Protein AF-A0A1F4QNT4-F1 (afdb_monomer)

pLDDT: mean 70.46, std 11.94, range [46.69, 88.0]

Secondary structure (DSSP, 8-state):
--HHHHHHHHHHHHHHHHHHHHHHTT-HHHHTT----HHHHHHHHHHHHHHHHHHHHHHHHHHHHHHHHHHHHHHHHHHHHTTSS---HHHHHHHHT--TT--HHHHHHHHHHHHHHTHHHHHHHHHHHHHHHHH-

Sequence (136 aa):
MDKSTAAATATEKVTTWVDKFKSYTNLDGFSERFNISSQQFIEVIAYLGVAFFVGFIFKKYSRSIIIGLIAIVVALVFLEAFEIVTIDWVQLRQMTGVHPQDTISGLISMWVELARTHIMLVISMILGFFIGYKVG

Radius of gyration: 21.01 Å; Cα contacts (8 Å, |Δi|>4): 78; chains: 1; bounding box: 41×32×57 Å

Structure (mmCIF, N/CA/C/O backbone):
data_AF-A0A1F4QNT4-F1
#
_entry.id   AF-A0A1F4QNT4-F1
#
loop_
_atom_site.group_PDB
_atom_site.id
_atom_site.type_symbol
_atom_site.label_atom_id
_atom_site.label_alt_id
_atom_site.label_comp_id
_atom_site.label_asym_id
_atom_site.label_entity_id
_atom_site.label_seq_id
_atom_site.pdbx_PDB_ins_code
_atom_site.Cartn_x
_atom_site.Cartn_y
_atom_site.Cartn_z
_atom_site.occupancy
_atom_site.B_iso_or_equiv
_atom_site.auth_seq_id
_atom_site.auth_comp_id
_atom_site.auth_asym_id
_atom_site.auth_atom_id
_atom_site.pdbx_PDB_model_num
ATOM 1 N N . MET A 1 1 ? -22.067 15.999 -31.752 1.00 47.25 1 MET A N 1
ATOM 2 C CA . MET A 1 1 ? -20.744 16.325 -31.178 1.00 47.25 1 MET A CA 1
ATOM 3 C C . MET A 1 1 ? -20.076 15.014 -30.830 1.00 47.25 1 MET A C 1
ATOM 5 O O . MET A 1 1 ? -20.662 14.200 -30.129 1.00 47.25 1 MET A O 1
ATOM 9 N N . ASP A 1 2 ? -18.969 14.762 -31.508 1.00 46.69 2 ASP A N 1
ATOM 10 C CA . ASP A 1 2 ? -18.545 13.451 -31.984 1.00 46.69 2 ASP A CA 1
ATOM 11 C C . ASP A 1 2 ? -17.692 12.707 -30.941 1.00 46.69 2 ASP A C 1
ATOM 13 O O . ASP A 1 2 ? -16.734 13.260 -30.398 1.00 46.69 2 ASP A O 1
ATOM 17 N N . LYS A 1 3 ? -18.030 11.443 -30.651 1.00 49.84 3 LYS A N 1
ATOM 18 C CA . LYS A 1 3 ? -17.268 10.574 -29.729 1.00 49.84 3 LYS A CA 1
ATOM 19 C C . LYS A 1 3 ? -15.820 10.362 -30.203 1.00 49.84 3 LYS A C 1
ATOM 21 O O . LYS A 1 3 ? -14.961 10.033 -29.387 1.00 49.84 3 LYS A O 1
ATOM 26 N N . SER A 1 4 ? -15.551 10.602 -31.489 1.00 48.34 4 SER A N 1
ATOM 27 C CA . SER A 1 4 ? -14.226 10.533 -32.110 1.00 48.34 4 SER A CA 1
ATOM 28 C C . SER A 1 4 ? -13.239 11.569 -31.545 1.00 48.34 4 SER A C 1
ATOM 30 O O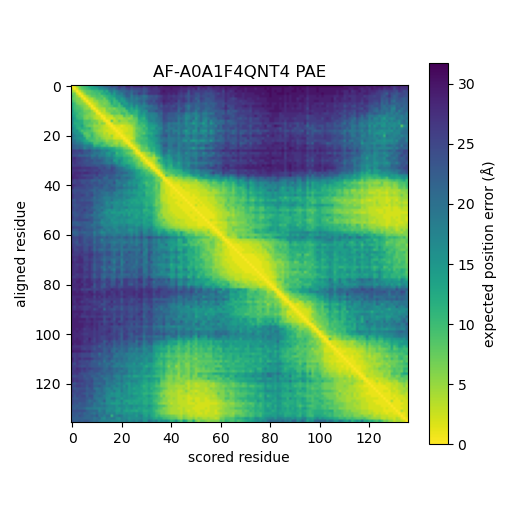 . SER A 1 4 ? -12.081 11.252 -31.271 1.00 48.34 4 SER A O 1
ATOM 32 N N . THR A 1 5 ? -13.699 12.792 -31.255 1.00 52.06 5 THR A N 1
ATOM 33 C CA . THR A 1 5 ? -12.819 13.873 -30.780 1.00 52.06 5 THR A CA 1
ATOM 34 C C . THR A 1 5 ? -12.386 13.661 -29.326 1.00 52.06 5 THR A C 1
ATOM 36 O O . THR A 1 5 ? -11.240 13.931 -28.983 1.00 52.06 5 THR A O 1
ATOM 39 N N . ALA A 1 6 ? -13.258 13.101 -28.478 1.00 51.38 6 ALA A N 1
ATOM 40 C CA . ALA A 1 6 ? -12.948 12.820 -27.072 1.00 51.38 6 ALA A CA 1
ATOM 41 C C . ALA A 1 6 ? -11.930 11.677 -26.897 1.00 51.38 6 ALA A C 1
ATOM 43 O O . ALA A 1 6 ? -11.076 11.744 -26.011 1.00 51.38 6 ALA A O 1
ATOM 44 N N . ALA A 1 7 ? -11.991 10.652 -27.756 1.00 49.50 7 ALA A N 1
ATOM 45 C CA . ALA A 1 7 ? -11.028 9.553 -27.754 1.00 49.50 7 ALA A CA 1
ATOM 46 C C . ALA A 1 7 ? -9.630 10.029 -28.181 1.00 49.50 7 ALA A C 1
ATOM 48 O O . ALA A 1 7 ? -8.643 9.666 -27.547 1.00 49.50 7 ALA A O 1
ATOM 49 N N . ALA A 1 8 ? -9.540 10.908 -29.184 1.00 51.03 8 ALA A N 1
ATOM 50 C CA . ALA A 1 8 ? -8.269 11.483 -29.624 1.00 51.03 8 ALA A CA 1
ATOM 51 C C . ALA A 1 8 ? -7.597 12.327 -28.523 1.00 51.03 8 ALA A C 1
ATOM 53 O O . ALA A 1 8 ? -6.411 12.152 -28.251 1.00 51.03 8 ALA A O 1
ATOM 54 N N . THR A 1 9 ? -8.361 13.164 -27.808 1.00 53.00 9 THR A N 1
ATOM 55 C CA . THR A 1 9 ? -7.823 13.994 -26.713 1.00 53.00 9 THR A CA 1
ATOM 56 C C . THR A 1 9 ? -7.426 13.171 -25.484 1.00 53.00 9 THR A C 1
ATOM 58 O O . THR A 1 9 ? -6.488 13.528 -24.768 1.00 53.00 9 THR A O 1
ATOM 61 N N . ALA A 1 10 ? -8.136 12.072 -25.205 1.00 52.16 10 ALA A N 1
ATOM 62 C CA . ALA A 1 10 ? -7.786 11.158 -24.122 1.00 52.16 10 ALA A CA 1
ATOM 63 C C . ALA A 1 10 ? -6.479 10.414 -24.428 1.00 52.16 10 ALA A C 1
ATOM 65 O O . ALA A 1 10 ? -5.608 10.355 -23.562 1.00 52.16 10 ALA A O 1
ATOM 66 N N . THR A 1 11 ? -6.313 9.929 -25.661 1.00 53.44 11 THR A N 1
ATOM 67 C CA . THR A 1 11 ? -5.086 9.262 -26.111 1.00 53.44 11 THR A CA 1
ATOM 68 C C . THR A 1 11 ? -3.899 10.220 -26.085 1.00 53.44 11 THR A C 1
ATOM 70 O O . THR A 1 11 ? -2.893 9.901 -25.469 1.00 53.44 11 THR A O 1
ATOM 73 N N . GLU A 1 12 ? -4.035 11.441 -26.609 1.00 55.41 12 GLU A N 1
ATOM 74 C CA . GLU A 1 12 ? -2.976 12.464 -26.602 1.00 55.41 12 GLU A CA 1
ATOM 75 C C . GLU A 1 12 ? -2.526 12.839 -25.175 1.00 55.41 12 GLU A C 1
ATOM 77 O O . GLU A 1 12 ? -1.335 12.893 -24.869 1.00 55.41 12 GLU A O 1
ATOM 82 N N . LYS A 1 13 ? -3.475 13.003 -24.242 1.00 55.47 13 LYS A N 1
ATOM 83 C CA . LYS A 1 13 ? -3.179 13.247 -22.818 1.00 55.47 13 LYS A CA 1
ATOM 84 C C . LYS A 1 13 ? -2.661 12.017 -22.076 1.00 55.47 13 LYS A C 1
ATOM 86 O O . LYS A 1 13 ? -2.200 12.152 -20.944 1.00 55.47 13 LYS A O 1
ATOM 91 N N . VAL A 1 14 ? -2.792 10.816 -22.617 1.00 58.56 14 VAL A N 1
ATOM 92 C CA . VAL A 1 14 ? -2.156 9.623 -22.051 1.00 58.56 14 VAL A CA 1
ATOM 93 C C . VAL A 1 14 ? -0.729 9.531 -22.580 1.00 58.56 14 VAL A C 1
ATOM 95 O O . VAL A 1 14 ? 0.182 9.412 -21.767 1.00 58.56 14 VAL A O 1
ATOM 98 N N . THR A 1 15 ? -0.515 9.735 -23.881 1.00 64.12 15 THR A N 1
ATOM 99 C CA . THR A 1 15 ? 0.807 9.717 -24.522 1.00 64.12 15 THR A CA 1
ATOM 100 C C . THR A 1 15 ? 1.749 10.762 -23.921 1.00 64.12 15 THR A C 1
ATOM 102 O O . THR A 1 15 ? 2.808 10.399 -23.424 1.00 64.12 15 THR A O 1
ATOM 105 N N . THR A 1 16 ? 1.321 12.023 -23.775 1.00 67.50 16 THR A N 1
ATOM 106 C CA . THR A 1 16 ? 2.151 13.096 -23.182 1.00 67.50 16 THR A CA 1
ATOM 107 C C . THR A 1 16 ? 2.557 12.821 -21.729 1.00 67.50 16 THR A C 1
ATOM 109 O O . THR A 1 16 ? 3.599 13.277 -21.260 1.00 67.50 16 THR A O 1
ATOM 112 N N . TRP A 1 17 ? 1.740 12.076 -20.981 1.00 60.41 17 TRP A N 1
ATOM 113 C CA . TRP A 1 17 ? 2.053 11.701 -19.599 1.00 60.41 17 TRP A CA 1
ATOM 114 C C . TRP A 1 17 ? 2.937 10.461 -19.520 1.00 60.41 17 TRP A C 1
ATOM 116 O O . TRP A 1 17 ? 3.811 10.407 -18.660 1.00 60.41 17 TRP A O 1
ATOM 126 N N . VAL A 1 18 ? 2.743 9.504 -20.427 1.00 63.56 18 VAL A N 1
ATOM 127 C CA . VAL A 1 18 ? 3.634 8.353 -20.603 1.00 63.56 18 VAL A CA 1
ATOM 128 C C . VAL A 1 18 ? 5.025 8.829 -21.011 1.00 63.56 18 VAL A C 1
ATOM 130 O O . VAL A 1 18 ? 6.006 8.342 -20.465 1.00 63.56 18 VAL A O 1
ATOM 133 N N . ASP A 1 19 ? 5.124 9.830 -21.880 1.00 65.62 19 ASP A N 1
ATOM 134 C CA . ASP A 1 19 ? 6.407 10.380 -22.316 1.00 65.62 19 ASP A CA 1
ATOM 135 C C . ASP A 1 19 ? 7.084 11.211 -21.218 1.00 65.62 19 ASP A C 1
ATOM 137 O O . ASP A 1 19 ? 8.291 11.095 -21.011 1.00 65.62 19 ASP A O 1
ATOM 141 N N . LYS A 1 20 ? 6.315 11.954 -20.406 1.00 64.38 20 LYS A N 1
ATOM 142 C CA . LYS A 1 20 ? 6.852 12.568 -19.179 1.00 64.38 20 LYS A CA 1
ATOM 143 C C . LYS A 1 20 ? 7.318 11.517 -18.177 1.00 64.38 20 LYS A C 1
ATOM 145 O O . LYS A 1 20 ? 8.390 11.671 -17.604 1.00 64.38 20 LYS A O 1
ATOM 150 N N . PHE A 1 21 ? 6.571 10.435 -17.986 1.00 59.91 21 PHE A N 1
ATOM 151 C CA . PHE A 1 21 ? 6.990 9.344 -17.110 1.00 59.91 21 PHE A CA 1
ATOM 152 C C . PHE A 1 21 ? 8.279 8.686 -17.618 1.00 59.91 21 PHE A C 1
ATOM 154 O O . PHE A 1 21 ? 9.224 8.574 -16.848 1.00 59.91 21 PHE A O 1
ATOM 161 N N . LYS A 1 22 ? 8.372 8.387 -18.921 1.00 58.03 22 LYS A N 1
ATOM 162 C CA . LYS A 1 22 ? 9.599 7.906 -19.577 1.00 58.03 22 LYS A CA 1
ATOM 163 C C . LYS A 1 22 ? 10.786 8.857 -19.415 1.00 58.03 22 LYS A C 1
ATOM 165 O O . LYS A 1 22 ? 11.916 8.401 -19.393 1.00 58.03 22 LYS A O 1
ATOM 170 N N . SER A 1 23 ? 10.551 10.162 -19.283 1.00 62.41 23 SER A N 1
ATOM 171 C CA . SER A 1 23 ? 11.629 11.119 -19.002 1.00 62.41 23 SER A CA 1
ATOM 172 C C . SER A 1 23 ? 12.097 11.100 -17.538 1.00 62.41 23 SER A C 1
ATOM 174 O O . SER A 1 23 ? 13.271 11.339 -17.269 1.00 62.41 23 SER A O 1
ATOM 176 N N . TYR A 1 24 ? 11.209 10.779 -16.587 1.00 56.47 24 TYR A N 1
ATOM 177 C CA . TYR A 1 24 ? 11.556 10.646 -15.163 1.00 56.47 24 TYR A CA 1
ATOM 178 C C . TYR A 1 24 ? 12.172 9.284 -14.836 1.00 56.47 24 TYR A C 1
ATOM 180 O O . TYR A 1 24 ? 13.072 9.183 -14.004 1.00 56.47 24 TYR A O 1
ATOM 188 N N . THR A 1 25 ? 11.705 8.233 -15.501 1.00 54.03 25 THR A N 1
ATO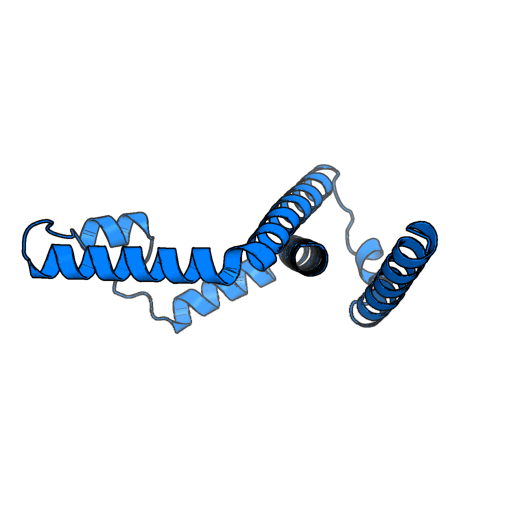M 189 C CA . THR A 1 25 ? 12.292 6.901 -15.456 1.00 54.03 25 THR A CA 1
ATOM 190 C C . THR A 1 25 ? 13.159 6.745 -16.694 1.00 54.03 25 THR A C 1
ATOM 192 O O . THR A 1 25 ? 12.618 6.377 -17.726 1.00 54.03 25 THR A O 1
ATOM 195 N N . ASN A 1 26 ? 14.463 7.029 -16.634 1.00 51.88 26 ASN A N 1
ATOM 196 C CA . ASN A 1 26 ? 15.410 6.693 -17.712 1.00 51.88 26 ASN A CA 1
ATOM 197 C C . ASN A 1 26 ? 15.296 5.190 -18.070 1.00 51.88 26 ASN A C 1
ATOM 199 O O . ASN A 1 26 ? 16.001 4.349 -17.515 1.00 51.88 26 ASN A O 1
ATOM 203 N N . LEU A 1 27 ? 14.354 4.849 -18.952 1.00 51.50 27 LEU A N 1
ATOM 204 C CA . LEU A 1 27 ? 13.972 3.488 -19.340 1.00 51.50 27 LEU A CA 1
ATOM 205 C C . LEU A 1 27 ? 14.929 2.923 -20.393 1.00 51.50 27 LEU A C 1
ATOM 207 O O . LEU A 1 27 ? 15.003 1.707 -20.562 1.00 51.50 27 LEU A O 1
ATOM 211 N N . ASP A 1 28 ? 15.718 3.784 -21.034 1.00 48.12 28 ASP A N 1
ATOM 212 C CA . ASP A 1 28 ? 16.747 3.370 -21.986 1.00 48.12 28 ASP A CA 1
ATOM 213 C C . ASP A 1 28 ? 17.828 2.522 -21.286 1.00 48.12 28 ASP A C 1
ATOM 215 O O . ASP A 1 28 ? 18.239 1.493 -21.810 1.00 48.12 28 ASP A O 1
ATOM 219 N N . GLY A 1 29 ? 18.153 2.822 -20.019 1.00 46.75 29 GLY A N 1
ATOM 220 C CA . GLY A 1 29 ? 19.022 1.984 -19.176 1.00 46.75 29 GLY A CA 1
ATOM 221 C C . GLY A 1 29 ? 18.325 0.800 -18.483 1.00 46.75 29 GLY A C 1
ATOM 222 O O . GLY A 1 29 ? 18.978 0.040 -17.767 1.00 46.75 29 GLY A O 1
ATOM 223 N N . PHE A 1 30 ? 17.007 0.647 -18.649 1.00 48.97 30 PHE A N 1
ATOM 224 C CA . PHE A 1 30 ? 16.195 -0.404 -18.020 1.00 48.97 30 PHE A CA 1
ATOM 225 C C . PHE A 1 30 ? 16.072 -1.642 -18.915 1.00 48.97 30 PHE A C 1
ATOM 227 O O . PHE A 1 30 ? 16.077 -2.761 -18.416 1.00 48.97 30 PHE A O 1
ATOM 234 N N . SER A 1 31 ? 16.039 -1.463 -20.238 1.00 47.78 31 SER A N 1
ATOM 235 C CA . SER A 1 31 ? 16.094 -2.586 -21.188 1.00 47.78 31 SER A CA 1
ATOM 236 C C . SER A 1 31 ? 17.498 -3.197 -21.296 1.00 47.78 31 SER A C 1
ATOM 238 O O . SER A 1 31 ? 17.639 -4.408 -21.424 1.00 47.78 31 SER A O 1
ATOM 240 N N . GLU A 1 32 ? 18.540 -2.374 -21.156 1.00 49.88 32 GLU A N 1
ATOM 241 C CA . GLU A 1 32 ? 19.937 -2.792 -21.326 1.00 49.88 32 GLU A CA 1
ATOM 242 C C . GLU A 1 32 ? 20.503 -3.523 -20.092 1.00 49.88 32 GLU A C 1
ATOM 244 O O . GLU A 1 32 ? 21.443 -4.307 -20.198 1.00 49.88 32 GLU A O 1
ATOM 249 N N . ARG A 1 33 ? 19.905 -3.314 -18.907 1.00 47.41 33 ARG A N 1
ATOM 250 C CA . ARG A 1 33 ? 20.313 -3.965 -17.643 1.00 47.41 33 ARG A CA 1
ATOM 251 C C . ARG A 1 33 ? 19.539 -5.230 -17.301 1.00 47.41 33 ARG A C 1
ATOM 253 O O . ARG A 1 33 ? 19.954 -5.963 -16.406 1.00 47.41 33 ARG A O 1
ATOM 260 N N . PHE A 1 34 ? 18.433 -5.492 -17.986 1.00 52.53 34 PHE A N 1
ATOM 261 C CA . PHE A 1 34 ? 17.595 -6.640 -17.695 1.00 52.53 34 PHE A CA 1
ATOM 262 C C . PHE A 1 34 ? 17.626 -7.617 -18.869 1.00 52.53 34 PHE A C 1
ATOM 264 O O . PHE A 1 34 ? 16.894 -7.498 -19.847 1.00 52.53 34 PHE A O 1
ATOM 271 N N . ASN A 1 35 ? 18.469 -8.639 -18.728 1.00 48.16 35 ASN A N 1
ATOM 272 C CA . ASN A 1 35 ? 18.378 -9.892 -19.472 1.00 48.16 35 ASN A CA 1
ATOM 273 C C . ASN A 1 35 ? 17.098 -10.634 -19.018 1.00 48.16 35 ASN A C 1
ATOM 275 O O . ASN A 1 35 ? 17.165 -11.609 -18.274 1.00 48.16 35 ASN A O 1
ATOM 279 N N . ILE A 1 36 ? 15.920 -10.086 -19.345 1.00 55.97 36 ILE A N 1
ATOM 280 C CA . ILE A 1 36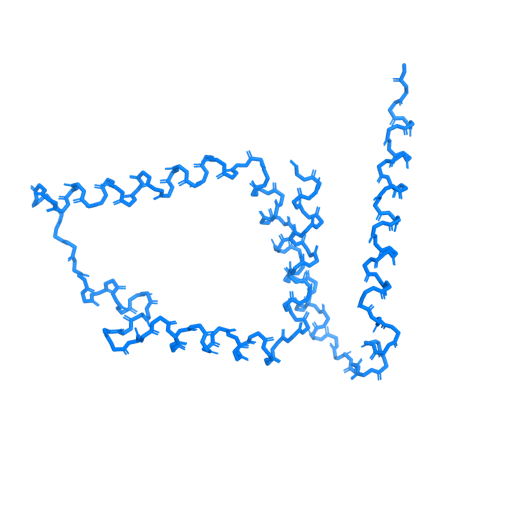 ? 14.626 -10.569 -18.845 1.00 55.97 36 ILE A CA 1
ATOM 281 C C . ILE A 1 36 ? 14.385 -11.974 -19.399 1.00 55.97 36 ILE A C 1
ATOM 283 O O . ILE A 1 36 ? 14.084 -12.150 -20.579 1.00 55.97 36 ILE A O 1
ATOM 287 N N . SER A 1 37 ? 14.479 -12.978 -18.528 1.00 61.56 37 SER A N 1
ATOM 288 C CA . SER A 1 37 ? 13.959 -14.317 -18.804 1.00 61.56 37 SER A CA 1
ATOM 289 C C . SER A 1 37 ? 12.448 -14.230 -19.042 1.00 61.56 37 SER A C 1
ATOM 291 O O . SER A 1 37 ? 11.747 -13.507 -18.330 1.00 61.56 37 SER A O 1
ATOM 293 N N . SER A 1 38 ? 11.913 -14.983 -20.008 1.00 60.62 38 SER A N 1
ATOM 294 C CA . SER A 1 38 ? 10.483 -14.962 -20.362 1.00 60.62 38 SER A CA 1
ATOM 295 C C . SER A 1 38 ? 9.544 -15.179 -19.164 1.00 60.62 38 SER A C 1
ATOM 297 O O . SER A 1 38 ? 8.421 -14.682 -19.176 1.00 60.62 38 SER A O 1
ATOM 299 N N . GLN A 1 39 ? 10.007 -15.857 -18.106 1.00 67.06 39 GLN A N 1
ATOM 300 C CA . GLN A 1 39 ? 9.262 -16.020 -16.852 1.00 67.06 39 GLN A CA 1
ATOM 301 C C . GLN A 1 39 ? 9.059 -14.701 -16.090 1.00 67.06 39 GLN A C 1
ATOM 303 O O . GLN A 1 39 ? 7.942 -14.411 -15.670 1.00 67.06 39 GLN A O 1
ATOM 308 N N . GLN A 1 40 ? 10.093 -13.864 -15.970 1.00 65.56 40 GLN A N 1
ATOM 309 C CA . GLN A 1 40 ? 9.999 -12.578 -15.265 1.00 65.56 40 GLN A CA 1
ATOM 310 C C . GLN A 1 40 ? 9.100 -11.587 -16.012 1.00 65.56 40 GLN A C 1
ATOM 312 O O . GLN A 1 40 ? 8.412 -10.778 -15.397 1.00 65.56 40 GLN A O 1
ATOM 317 N N . PHE A 1 41 ? 9.057 -11.670 -17.344 1.00 71.31 41 PHE A N 1
ATOM 318 C CA . PHE A 1 41 ? 8.173 -10.838 -18.159 1.00 71.31 41 PHE A CA 1
ATOM 319 C C . PHE A 1 41 ? 6.687 -11.144 -17.918 1.00 71.31 41 PHE A C 1
ATOM 321 O O . PHE A 1 41 ? 5.873 -10.229 -17.787 1.00 71.31 41 PHE A O 1
ATOM 328 N N . ILE A 1 42 ? 6.337 -12.430 -17.823 1.00 77.62 42 ILE A N 1
ATOM 329 C CA . ILE A 1 42 ? 4.968 -12.880 -17.534 1.00 77.62 42 ILE A CA 1
ATOM 330 C C . ILE A 1 42 ? 4.532 -12.416 -16.147 1.00 77.62 42 ILE A C 1
ATOM 332 O O . ILE A 1 42 ? 3.419 -11.917 -15.986 1.00 77.62 42 ILE A O 1
ATOM 336 N N . GLU A 1 43 ? 5.421 -12.530 -15.165 1.00 77.50 43 GLU A N 1
ATOM 337 C CA . GLU A 1 43 ? 5.164 -12.078 -13.803 1.00 77.50 43 GLU A CA 1
ATOM 338 C C . GLU A 1 43 ? 4.910 -10.563 -13.768 1.00 77.50 43 GLU A C 1
ATOM 340 O O . GLU A 1 43 ? 3.868 -10.114 -13.295 1.00 77.50 43 GLU A O 1
ATOM 345 N N . VAL A 1 44 ? 5.783 -9.771 -14.396 1.00 78.50 44 VAL A N 1
ATOM 346 C CA . VAL A 1 44 ? 5.638 -8.312 -14.515 1.00 78.50 44 VAL A CA 1
ATOM 347 C C . VAL A 1 44 ? 4.297 -7.907 -15.144 1.00 78.50 44 VAL A C 1
ATOM 349 O O . VAL A 1 44 ? 3.619 -7.018 -14.626 1.00 78.50 44 VAL A O 1
ATOM 352 N N . ILE A 1 45 ? 3.872 -8.561 -16.230 1.00 78.88 45 ILE A N 1
ATOM 353 C CA . ILE A 1 45 ? 2.581 -8.265 -16.875 1.00 78.88 45 ILE A CA 1
ATOM 354 C C . ILE A 1 45 ? 1.404 -8.668 -15.985 1.00 78.88 45 ILE A C 1
ATOM 356 O O . ILE A 1 45 ? 0.418 -7.931 -15.918 1.00 78.88 45 ILE A O 1
ATOM 360 N N . ALA A 1 46 ? 1.490 -9.803 -15.288 1.00 82.94 46 ALA A N 1
ATOM 361 C CA . ALA A 1 46 ? 0.442 -10.242 -14.373 1.00 82.94 46 ALA A CA 1
ATOM 362 C C . ALA A 1 46 ? 0.249 -9.232 -13.231 1.00 82.94 46 ALA A C 1
ATOM 364 O O . ALA A 1 46 ? -0.875 -8.792 -12.982 1.00 82.94 46 ALA A O 1
ATOM 365 N N . TYR A 1 47 ? 1.340 -8.786 -12.600 1.00 81.31 47 TYR A N 1
ATOM 366 C CA . TYR A 1 47 ? 1.290 -7.763 -11.553 1.00 81.31 47 TYR A CA 1
ATOM 367 C C . TYR A 1 47 ? 0.802 -6.411 -12.082 1.00 81.31 47 TYR A C 1
ATOM 369 O O . TYR A 1 47 ? 0.010 -5.748 -11.410 1.00 81.31 47 TYR A O 1
ATOM 377 N N . LEU A 1 48 ? 1.197 -6.019 -13.297 1.00 84.62 48 LEU A N 1
ATOM 378 C CA . LEU A 1 48 ? 0.687 -4.812 -13.953 1.00 84.62 48 LEU A CA 1
ATOM 379 C C . LEU A 1 48 ? -0.827 -4.898 -14.181 1.00 84.62 48 LEU A C 1
ATOM 381 O O . LEU A 1 48 ? -1.550 -3.956 -13.861 1.00 84.62 48 LEU A O 1
ATOM 385 N N . GLY A 1 49 ? -1.315 -6.029 -14.694 1.00 85.19 49 GLY A N 1
ATOM 386 C CA . GLY A 1 49 ? -2.735 -6.264 -14.942 1.00 85.19 49 GLY A CA 1
ATOM 387 C C . GLY A 1 49 ? -3.559 -6.226 -13.657 1.00 85.19 49 GLY A C 1
ATOM 388 O O . GLY A 1 49 ? -4.547 -5.497 -13.580 1.00 85.19 49 GLY A O 1
ATOM 389 N N . VAL A 1 50 ? -3.125 -6.945 -12.617 1.00 88.00 50 VAL A N 1
ATOM 390 C CA . VAL A 1 50 ? -3.793 -6.934 -11.305 1.00 88.00 50 VAL A CA 1
ATOM 391 C C . VAL A 1 50 ? -3.818 -5.520 -10.731 1.00 88.00 50 VAL A C 1
ATOM 393 O O . VAL A 1 50 ? -4.877 -5.040 -10.331 1.00 88.00 50 VAL A O 1
ATOM 396 N N . ALA A 1 51 ? -2.688 -4.814 -10.750 1.00 85.44 51 ALA A N 1
ATOM 397 C CA . ALA A 1 51 ? -2.616 -3.451 -10.245 1.00 85.44 51 ALA A CA 1
ATOM 398 C C . ALA A 1 51 ? -3.513 -2.487 -11.031 1.00 85.44 51 ALA A C 1
ATOM 400 O O . ALA A 1 51 ? -4.148 -1.623 -10.430 1.00 85.44 51 ALA A O 1
ATOM 401 N N . PHE A 1 52 ? -3.628 -2.667 -12.349 1.00 87.75 52 PHE A N 1
ATOM 402 C CA . PHE A 1 52 ? -4.559 -1.918 -13.190 1.00 87.75 52 PHE A CA 1
ATOM 403 C C . PHE A 1 52 ? -6.013 -2.128 -12.770 1.00 87.75 52 PHE A C 1
ATOM 405 O O . PHE A 1 52 ? -6.726 -1.149 -12.551 1.00 87.75 52 PHE A O 1
ATOM 412 N N . PHE A 1 53 ? -6.450 -3.375 -12.582 1.00 86.44 53 PHE A N 1
ATOM 413 C CA . PHE A 1 53 ? -7.809 -3.647 -12.107 1.00 86.44 53 PHE A CA 1
ATOM 414 C C . PHE A 1 53 ? -8.055 -3.074 -10.712 1.00 86.44 53 PHE A C 1
ATOM 416 O O . PHE A 1 53 ? -9.095 -2.456 -10.478 1.00 86.44 53 PHE A O 1
ATOM 423 N N . VAL A 1 54 ? -7.088 -3.221 -9.804 1.00 86.06 54 VAL A N 1
ATOM 424 C CA . VAL A 1 54 ? -7.169 -2.650 -8.456 1.00 86.06 54 VAL A CA 1
ATOM 425 C C . VAL A 1 54 ? -7.300 -1.130 -8.530 1.00 86.06 54 VAL A C 1
ATOM 427 O O . VAL A 1 54 ? -8.222 -0.584 -7.935 1.00 86.06 54 VAL A O 1
ATOM 430 N N . GLY A 1 55 ? -6.456 -0.442 -9.303 1.00 82.56 55 GLY A N 1
ATOM 431 C CA . GLY A 1 55 ? -6.525 1.012 -9.484 1.00 82.56 55 GLY A CA 1
ATOM 432 C C . GLY A 1 55 ? -7.846 1.478 -10.099 1.00 82.56 55 GLY A C 1
ATOM 433 O O . GLY A 1 55 ? -8.438 2.452 -9.629 1.00 82.56 55 GLY A O 1
ATOM 434 N N . PHE A 1 56 ? -8.349 0.746 -11.095 1.00 83.12 56 PHE A N 1
ATOM 435 C CA . PHE A 1 56 ? -9.628 1.016 -11.753 1.00 83.12 56 PHE A CA 1
ATOM 436 C C . PHE A 1 56 ? -10.809 0.921 -10.778 1.00 83.12 56 PHE A C 1
ATOM 438 O O . PHE A 1 56 ? -11.622 1.843 -10.676 1.00 83.12 56 PHE A O 1
ATOM 445 N N . ILE A 1 57 ? -10.878 -0.165 -10.002 1.00 83.38 57 ILE A N 1
ATOM 446 C CA . ILE A 1 57 ? -11.906 -0.355 -8.970 1.00 83.38 57 ILE A CA 1
ATOM 447 C C . ILE A 1 57 ? -11.758 0.708 -7.879 1.00 83.38 57 ILE A C 1
ATOM 449 O O . ILE A 1 57 ? -12.756 1.263 -7.414 1.00 83.38 57 ILE A O 1
ATOM 453 N N . PHE A 1 58 ? -10.521 1.028 -7.496 1.00 81.75 58 PHE A N 1
ATOM 454 C CA . PHE A 1 58 ? -10.241 1.978 -6.433 1.00 81.75 58 PHE A CA 1
ATOM 455 C C . PHE A 1 58 ? -10.762 3.376 -6.759 1.00 81.75 58 PHE A C 1
ATOM 457 O O . PHE A 1 58 ? -11.355 4.002 -5.891 1.00 81.75 58 PHE A O 1
ATOM 464 N N . LYS A 1 59 ? -10.653 3.882 -7.992 1.00 76.88 59 LYS A N 1
ATOM 465 C CA . LYS A 1 59 ? -11.222 5.205 -8.308 1.00 76.88 59 LYS A CA 1
ATOM 466 C C . LYS 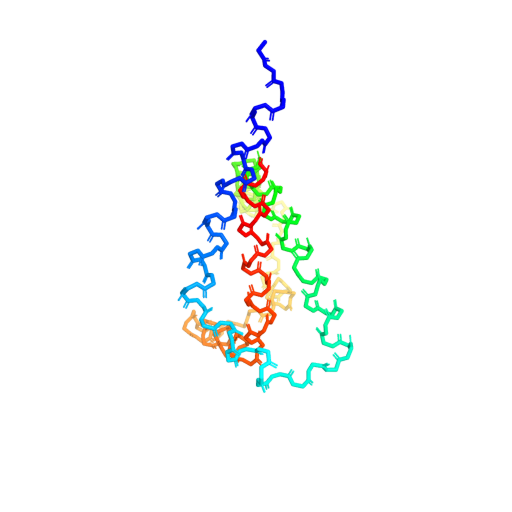A 1 59 ? -12.736 5.251 -8.113 1.00 76.88 59 LYS A C 1
ATOM 468 O O . LYS A 1 59 ? -13.240 6.153 -7.444 1.00 76.88 59 LYS A O 1
ATOM 473 N N . LYS A 1 60 ? -13.449 4.257 -8.645 1.00 71.88 60 LYS A N 1
ATOM 474 C CA . LYS A 1 60 ? -14.915 4.219 -8.622 1.00 71.88 60 LYS A CA 1
ATOM 475 C C . LYS A 1 60 ? -15.491 3.905 -7.239 1.00 71.88 60 LYS A C 1
ATOM 477 O O . LYS A 1 60 ? -16.522 4.461 -6.871 1.00 71.88 60 LYS A O 1
ATOM 482 N N . TYR A 1 61 ? -14.821 3.046 -6.472 1.00 74.25 61 TYR A N 1
ATOM 483 C CA . TYR A 1 61 ? -15.312 2.543 -5.188 1.00 74.25 61 TYR A CA 1
ATOM 484 C C . TYR A 1 61 ? -14.466 2.966 -3.985 1.00 74.25 61 TYR A C 1
ATOM 486 O O . TYR A 1 61 ? -14.746 2.499 -2.889 1.00 74.25 61 TYR A O 1
ATOM 494 N N . SER A 1 62 ? -13.481 3.858 -4.135 1.00 71.50 62 SER A N 1
ATOM 495 C CA . SER A 1 62 ? -12.598 4.316 -3.040 1.00 71.50 62 SER A CA 1
ATOM 496 C C . SER A 1 62 ? -13.378 4.666 -1.780 1.00 71.50 62 SER A C 1
ATOM 498 O O . SER A 1 62 ? -13.091 4.143 -0.709 1.00 71.50 62 SER A O 1
ATOM 500 N N . ARG A 1 63 ? -14.418 5.497 -1.912 1.00 72.88 63 ARG A N 1
ATOM 501 C CA . ARG A 1 63 ? -15.271 5.880 -0.781 1.00 72.88 63 ARG A CA 1
ATOM 502 C C . ARG A 1 63 ? -16.015 4.682 -0.199 1.00 72.88 63 ARG A C 1
ATOM 504 O O . ARG A 1 63 ? -15.971 4.490 1.006 1.00 72.88 63 ARG A O 1
ATOM 511 N N . SER A 1 64 ? -16.660 3.864 -1.025 1.00 76.81 64 SER A N 1
ATOM 512 C CA . SER A 1 64 ? -17.441 2.710 -0.560 1.00 76.81 64 SER A CA 1
ATOM 513 C C . SER A 1 64 ? -16.580 1.631 0.098 1.00 76.81 64 SER A C 1
ATOM 515 O O . SER A 1 64 ? -16.980 1.088 1.121 1.00 76.81 64 SER A O 1
ATOM 517 N N . ILE A 1 65 ? -15.398 1.347 -0.452 1.00 79.44 65 ILE A N 1
ATOM 518 C CA . ILE A 1 65 ? -14.450 0.374 0.097 1.00 79.44 65 ILE A CA 1
ATOM 519 C C . ILE A 1 65 ? -13.907 0.890 1.422 1.00 79.44 65 ILE A C 1
ATOM 521 O O . ILE A 1 65 ? -13.979 0.170 2.406 1.00 79.44 65 ILE A O 1
ATOM 525 N N . ILE A 1 66 ? -13.421 2.134 1.479 1.00 78.94 66 ILE A N 1
ATOM 526 C CA . ILE A 1 66 ? -12.867 2.700 2.716 1.00 78.94 66 ILE A CA 1
ATOM 527 C C . ILE A 1 66 ? -13.943 2.770 3.804 1.00 78.94 66 ILE A C 1
ATOM 529 O O . ILE A 1 66 ? -13.703 2.334 4.926 1.00 78.94 66 ILE A O 1
ATOM 533 N N . ILE A 1 67 ? -15.144 3.255 3.475 1.00 82.62 67 ILE A N 1
ATOM 534 C CA . ILE A 1 67 ? -16.261 3.325 4.427 1.00 82.62 67 ILE A CA 1
ATOM 535 C C . ILE A 1 67 ? -16.674 1.921 4.878 1.00 82.62 67 ILE A C 1
ATOM 537 O O . ILE A 1 67 ? -16.882 1.718 6.068 1.00 82.62 67 ILE A O 1
ATOM 541 N N . GLY A 1 68 ? -16.754 0.946 3.968 1.00 84.38 68 GLY A N 1
ATOM 542 C CA . GLY A 1 68 ? -17.081 -0.439 4.307 1.00 84.38 68 GLY A CA 1
ATOM 543 C C . GLY A 1 68 ? -16.030 -1.088 5.207 1.00 84.38 68 GLY A C 1
ATOM 544 O O . GLY A 1 68 ? -16.381 -1.736 6.185 1.00 84.38 68 GLY A O 1
ATOM 545 N N . LEU A 1 69 ? -14.746 -0.859 4.930 1.00 84.25 69 LEU A N 1
ATOM 546 C CA . LEU A 1 69 ? -13.637 -1.395 5.719 1.00 84.25 69 LEU A CA 1
ATOM 547 C C . LEU A 1 69 ? -13.633 -0.793 7.130 1.00 84.25 69 LEU A C 1
ATOM 549 O O . LEU A 1 69 ? -13.556 -1.529 8.110 1.00 84.25 69 LEU A O 1
ATOM 553 N N . ILE A 1 70 ? -13.825 0.526 7.244 1.00 85.00 70 ILE A N 1
ATOM 554 C CA . ILE A 1 70 ? -13.985 1.204 8.538 1.00 85.00 70 ILE A CA 1
ATOM 555 C C . ILE A 1 70 ? -15.227 0.682 9.269 1.00 85.00 70 ILE A C 1
ATOM 557 O O . ILE A 1 70 ? -15.146 0.380 10.454 1.00 85.00 70 ILE A O 1
ATOM 561 N N . ALA A 1 71 ? -16.361 0.532 8.581 1.00 86.12 71 ALA A N 1
ATOM 562 C CA . ALA A 1 71 ? -17.595 0.039 9.183 1.00 86.12 71 ALA A CA 1
ATOM 563 C C . ALA A 1 71 ? -17.451 -1.394 9.712 1.00 86.12 71 ALA A C 1
ATOM 565 O O . ALA A 1 71 ? -17.947 -1.679 10.796 1.00 86.12 71 ALA A O 1
ATOM 566 N N . ILE A 1 72 ? -16.737 -2.272 9.000 1.00 85.88 72 ILE A N 1
ATOM 567 C CA . ILE A 1 72 ? -16.435 -3.635 9.461 1.00 85.88 72 ILE A CA 1
ATOM 568 C C . ILE A 1 72 ? -15.570 -3.591 10.721 1.00 85.88 72 ILE A C 1
ATOM 570 O O . ILE A 1 72 ? -15.891 -4.263 11.695 1.00 85.88 72 ILE A O 1
ATOM 574 N N . VAL A 1 73 ? -14.507 -2.781 10.731 1.00 84.38 73 VAL A N 1
ATOM 575 C CA . VAL A 1 73 ? -13.637 -2.645 11.911 1.00 84.38 73 VAL A CA 1
ATOM 576 C C . VAL A 1 73 ? -14.430 -2.122 13.109 1.00 84.38 73 VAL A C 1
ATOM 578 O O . VAL A 1 73 ? -14.355 -2.698 14.189 1.00 84.38 73 VAL A O 1
ATOM 581 N N . VAL A 1 74 ? -15.240 -1.079 12.919 1.00 84.25 74 VAL A N 1
ATOM 582 C CA . VAL A 1 74 ? -16.089 -0.519 13.979 1.00 84.25 74 VAL A CA 1
ATOM 583 C C . VAL A 1 74 ? -17.119 -1.541 14.459 1.00 84.25 74 VAL A C 1
ATOM 585 O O . VAL A 1 74 ? -17.309 -1.680 15.662 1.00 84.25 74 VAL A O 1
ATOM 588 N N . ALA A 1 75 ? -17.751 -2.286 13.549 1.00 82.06 75 ALA A N 1
ATOM 589 C CA . ALA A 1 75 ? -18.715 -3.322 13.902 1.00 82.06 75 ALA A CA 1
ATOM 590 C C . ALA A 1 75 ? -18.070 -4.452 14.712 1.00 82.06 75 ALA A C 1
ATOM 592 O O . ALA A 1 75 ? -18.669 -4.899 15.683 1.00 82.06 75 ALA A O 1
ATOM 593 N N . LEU A 1 76 ? -16.853 -4.878 14.358 1.00 82.06 76 LEU A N 1
ATOM 594 C CA . LEU A 1 76 ? -16.102 -5.892 15.102 1.00 82.06 76 LEU A CA 1
ATOM 595 C C . LEU A 1 76 ? -15.728 -5.410 16.507 1.00 82.06 76 LEU A C 1
ATOM 597 O O . LEU A 1 76 ? -15.969 -6.129 17.470 1.00 82.06 76 LEU A O 1
ATOM 601 N N . VAL A 1 77 ? -15.222 -4.179 16.635 1.00 80.12 77 VAL A N 1
ATOM 602 C CA . VAL A 1 77 ? -14.893 -3.575 17.941 1.00 80.12 77 VAL A CA 1
ATOM 603 C C . VAL A 1 77 ? -16.144 -3.416 18.807 1.00 80.12 77 VAL A C 1
ATOM 605 O O . VAL A 1 77 ? -16.112 -3.654 20.011 1.00 80.12 77 VAL A O 1
ATOM 608 N N . PHE A 1 78 ? -17.273 -3.039 18.205 1.00 81.25 78 PHE A N 1
ATOM 609 C CA . PHE A 1 78 ? -18.541 -2.927 18.919 1.00 81.25 78 PHE A CA 1
ATOM 610 C C . PHE A 1 78 ? -19.066 -4.304 19.354 1.00 81.25 78 PHE A C 1
ATOM 612 O O . PHE A 1 78 ? -19.529 -4.448 20.477 1.00 81.25 78 PHE A O 1
ATOM 619 N N . LEU A 1 79 ? -18.949 -5.337 18.515 1.0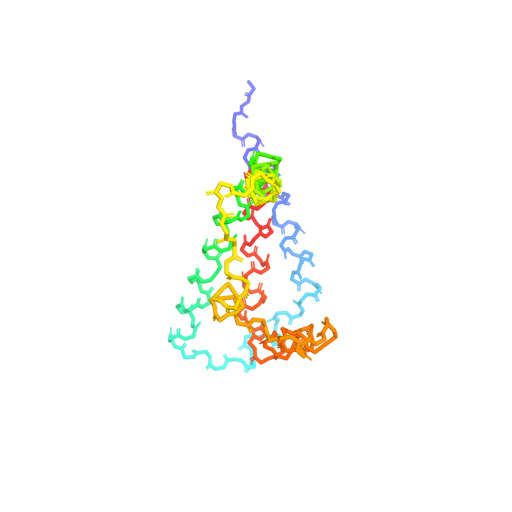0 80.19 79 LEU A N 1
ATOM 620 C CA . LEU A 1 79 ? -19.323 -6.712 18.873 1.00 80.19 79 LEU A CA 1
ATOM 621 C C . LEU A 1 79 ? -18.467 -7.286 20.010 1.00 80.19 79 LEU A C 1
ATOM 623 O O . LEU A 1 79 ? -18.991 -8.030 20.840 1.00 80.19 79 LEU A O 1
ATOM 627 N N . GLU A 1 80 ? -17.183 -6.928 20.052 1.00 75.00 80 GLU A N 1
ATOM 628 C CA . GLU A 1 80 ? -16.274 -7.275 21.147 1.00 75.00 80 GLU A CA 1
ATOM 629 C C . GLU A 1 80 ? -16.673 -6.568 22.448 1.00 75.00 80 GLU A C 1
ATOM 631 O O . GLU A 1 80 ? -16.769 -7.209 23.491 1.00 75.00 80 GLU A O 1
ATOM 636 N N . ALA A 1 81 ? -16.993 -5.269 22.389 1.00 71.12 81 ALA A N 1
ATOM 637 C CA . ALA A 1 81 ? -17.409 -4.490 23.559 1.00 71.12 81 ALA A CA 1
ATOM 638 C C . ALA A 1 81 ? -18.723 -4.984 24.196 1.00 71.12 81 ALA A C 1
ATOM 640 O O . ALA A 1 81 ? -18.954 -4.755 25.381 1.00 71.12 81 ALA A O 1
ATOM 641 N N . PHE A 1 82 ? -19.579 -5.652 23.420 1.00 77.31 82 PHE A N 1
ATOM 642 C CA . PHE A 1 82 ? -20.823 -6.262 23.897 1.00 77.31 82 PHE A CA 1
ATOM 643 C C . PHE A 1 82 ? -20.655 -7.728 24.336 1.00 77.31 82 PHE A C 1
ATOM 645 O O . PHE A 1 82 ? -21.652 -8.376 24.642 1.00 77.31 82 PHE A O 1
ATOM 652 N N . GLU A 1 83 ? -19.424 -8.257 24.346 1.00 69.50 83 GLU A N 1
ATOM 653 C CA . GLU A 1 83 ? -19.085 -9.649 24.694 1.00 69.50 83 GLU A CA 1
ATOM 654 C C . GLU A 1 83 ? -19.813 -10.718 23.848 1.00 69.50 83 GLU A C 1
ATOM 656 O O . GLU A 1 83 ? -19.817 -11.900 24.186 1.00 69.50 83 GLU A O 1
ATOM 661 N N . ILE A 1 84 ? -20.405 -10.331 22.710 1.00 63.31 84 ILE A N 1
ATOM 662 C CA . ILE A 1 84 ? -21.105 -11.251 21.795 1.00 63.31 84 ILE A CA 1
ATOM 663 C C . ILE A 1 84 ? -20.088 -12.075 20.993 1.00 63.31 84 ILE A C 1
ATOM 665 O O . ILE A 1 84 ? -20.343 -13.233 20.662 1.00 63.31 84 ILE A O 1
ATOM 669 N N . VAL A 1 85 ? -18.930 -11.482 20.680 1.00 64.44 85 VAL A N 1
ATOM 670 C CA . VAL A 1 85 ? -17.816 -12.138 19.986 1.00 64.44 85 VAL A CA 1
ATOM 671 C C . VAL A 1 85 ? -16.521 -11.841 20.731 1.00 64.44 85 VAL A C 1
ATOM 673 O O . VAL A 1 85 ? -16.093 -10.695 20.807 1.00 64.44 85 VAL A O 1
ATOM 676 N N . THR A 1 86 ? -15.871 -12.876 21.259 1.00 64.69 86 THR A N 1
ATOM 677 C CA . THR A 1 86 ? -14.533 -12.752 21.846 1.00 64.69 86 THR A CA 1
ATOM 678 C C . THR A 1 86 ? -13.500 -12.803 20.728 1.00 64.69 86 THR A C 1
ATOM 680 O O . THR A 1 86 ? -13.333 -13.828 20.066 1.00 64.69 86 THR A O 1
ATOM 683 N N . ILE A 1 87 ? -12.816 -11.687 20.492 1.00 65.44 87 ILE A N 1
ATOM 684 C CA . ILE A 1 87 ? -11.749 -11.621 19.501 1.00 65.44 87 ILE A CA 1
ATOM 685 C C . ILE A 1 87 ? -10.496 -12.272 20.100 1.00 65.44 87 ILE A C 1
ATOM 687 O O . ILE A 1 87 ? -9.869 -11.730 21.010 1.00 65.44 87 ILE A O 1
ATOM 691 N N . ASP A 1 88 ? -10.115 -13.449 19.593 1.00 72.38 88 ASP A N 1
ATOM 692 C CA . ASP A 1 88 ? -8.826 -14.057 19.930 1.00 72.38 88 ASP A CA 1
ATOM 693 C C . ASP A 1 88 ? -7.706 -13.297 19.207 1.00 72.38 88 ASP A C 1
ATOM 695 O O . ASP A 1 88 ? -7.317 -13.583 18.068 1.00 72.38 88 ASP A O 1
ATOM 699 N N . TRP A 1 89 ? -7.184 -12.292 19.902 1.00 69.69 89 TRP A N 1
ATOM 700 C CA . TRP A 1 89 ? -6.059 -11.486 19.453 1.00 69.69 89 TRP A CA 1
ATOM 701 C C . TRP A 1 89 ? -4.802 -12.319 19.173 1.00 69.69 89 TRP A C 1
ATOM 703 O O . TRP A 1 89 ? -3.954 -11.875 18.402 1.00 69.69 89 TRP A O 1
ATOM 713 N N . VAL A 1 90 ? -4.657 -13.514 19.755 1.00 70.81 90 VAL A N 1
ATOM 714 C CA . VAL A 1 90 ? -3.510 -14.401 19.515 1.00 70.81 90 VAL A CA 1
ATOM 715 C C . VAL A 1 90 ? -3.625 -15.057 18.140 1.00 70.81 90 VAL A C 1
ATOM 717 O O . VAL A 1 90 ? -2.662 -15.020 17.371 1.00 70.81 90 VAL A O 1
ATOM 720 N N . GLN A 1 91 ? -4.802 -15.575 17.781 1.00 67.62 91 GLN A N 1
ATOM 721 C CA . GLN A 1 91 ? -5.043 -16.137 16.446 1.00 67.62 91 GLN A CA 1
ATOM 722 C C . GLN A 1 91 ? -5.023 -15.070 15.354 1.00 67.62 91 GLN A C 1
ATOM 724 O O . GLN A 1 91 ? -4.397 -15.273 14.316 1.00 67.62 91 GLN A O 1
ATOM 729 N N . LEU A 1 92 ? -5.619 -13.898 15.591 1.00 67.00 92 LEU A N 1
ATOM 730 C CA . LEU A 1 92 ? -5.545 -12.792 14.632 1.00 67.00 92 LEU A CA 1
ATOM 731 C C . LEU A 1 92 ? -4.105 -12.358 14.364 1.00 67.00 92 LEU A C 1
ATOM 733 O O . LEU A 1 92 ? -3.758 -12.072 13.221 1.00 67.00 92 LEU A O 1
ATOM 737 N N . ARG A 1 93 ? -3.239 -12.354 15.380 1.00 67.31 93 ARG A N 1
ATOM 738 C CA . ARG A 1 93 ? -1.809 -12.051 15.211 1.00 67.31 93 ARG A CA 1
ATOM 739 C C . ARG A 1 93 ? -1.076 -13.130 14.420 1.00 67.31 93 ARG A C 1
ATOM 741 O O . ARG A 1 93 ? -0.265 -12.797 13.564 1.00 67.31 93 ARG A O 1
ATOM 748 N N . GLN A 1 94 ? -1.405 -14.404 14.631 1.00 67.88 94 GLN A N 1
ATOM 749 C CA . GLN A 1 94 ? -0.859 -15.496 13.819 1.00 67.88 94 GLN A CA 1
ATOM 750 C C . GLN A 1 94 ? -1.318 -15.424 12.356 1.00 67.88 94 GLN A C 1
ATOM 752 O O . GLN A 1 94 ? -0.515 -15.657 11.459 1.00 67.88 94 GLN A O 1
ATOM 757 N N . MET A 1 95 ? -2.577 -15.054 12.101 1.00 67.31 95 MET A N 1
ATOM 758 C CA . MET A 1 95 ? -3.115 -14.925 10.740 1.00 67.31 95 MET A CA 1
ATOM 759 C C . MET A 1 95 ? -2.628 -13.663 10.017 1.00 67.31 95 MET A C 1
ATOM 761 O O . MET A 1 95 ? -2.450 -13.683 8.803 1.00 67.31 95 MET A O 1
ATOM 765 N N . THR A 1 96 ? -2.416 -12.564 10.744 1.00 66.81 96 THR A N 1
ATOM 766 C CA . THR A 1 96 ? -1.895 -11.302 10.185 1.00 66.81 96 THR A CA 1
ATOM 767 C C . THR A 1 96 ? -0.371 -11.279 10.079 1.00 66.81 96 THR A C 1
ATOM 769 O O . THR A 1 96 ? 0.169 -10.423 9.383 1.00 66.81 96 THR A O 1
ATOM 772 N N . GLY A 1 97 ? 0.323 -12.206 10.747 1.00 65.50 97 GLY A N 1
ATOM 773 C CA . GLY A 1 97 ? 1.785 -12.283 10.767 1.00 65.50 97 GLY A CA 1
ATOM 774 C C . GLY A 1 97 ? 2.459 -11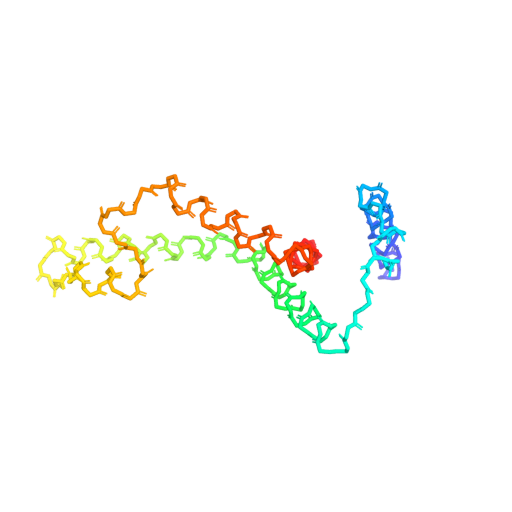.155 11.553 1.00 65.50 97 GLY A C 1
ATOM 775 O O . GLY A 1 97 ? 3.671 -11.005 11.455 1.00 65.50 97 GLY A O 1
ATOM 776 N N . VAL A 1 98 ? 1.695 -10.358 12.310 1.00 68.12 98 VAL A N 1
ATOM 777 C CA . VAL A 1 98 ? 2.218 -9.245 13.112 1.00 68.12 98 VAL A CA 1
ATOM 778 C C . VAL A 1 98 ? 2.509 -9.748 14.522 1.00 68.12 98 VAL A C 1
ATOM 780 O O . VAL A 1 98 ? 1.594 -10.023 15.307 1.00 68.12 98 VAL A O 1
ATOM 783 N N . HIS A 1 99 ? 3.789 -9.871 14.862 1.00 64.38 99 HIS A N 1
ATOM 784 C CA . HIS A 1 99 ? 4.213 -10.247 16.201 1.00 64.38 99 HIS A CA 1
ATOM 785 C C . HIS A 1 99 ? 4.082 -9.063 17.176 1.00 64.38 99 HIS A C 1
ATOM 787 O O . HIS A 1 99 ? 4.281 -7.913 16.794 1.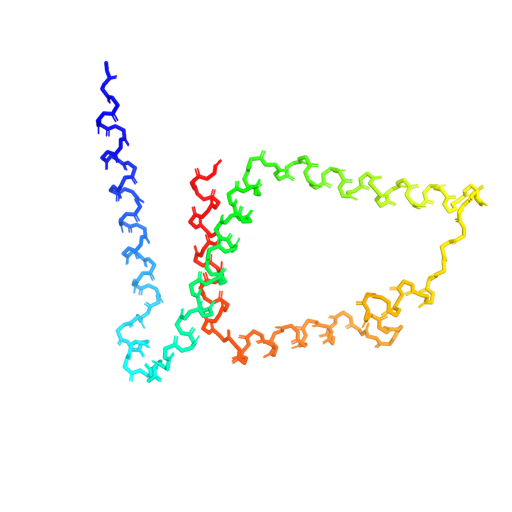00 64.38 99 HIS A O 1
ATOM 793 N N . PRO A 1 100 ? 3.815 -9.305 18.476 1.00 60.47 100 PRO A N 1
ATOM 794 C CA . PRO A 1 100 ? 3.685 -8.241 19.485 1.00 60.47 100 PRO A CA 1
ATOM 795 C C . PRO A 1 100 ? 4.929 -7.349 19.647 1.00 60.47 100 PRO A C 1
ATOM 797 O O . PRO A 1 100 ? 4.855 -6.283 20.247 1.00 60.47 100 PRO A O 1
ATOM 800 N N . GLN A 1 101 ? 6.068 -7.821 19.146 1.00 63.50 101 GLN A N 1
ATOM 801 C CA . GLN A 1 101 ? 7.377 -7.176 19.192 1.00 63.50 101 GLN A CA 1
ATOM 802 C C . GLN A 1 101 ? 7.782 -6.543 17.854 1.00 63.50 101 GLN A C 1
ATOM 804 O O . GLN A 1 101 ? 8.814 -5.874 17.780 1.00 63.50 101 GLN A O 1
ATOM 809 N N . ASP A 1 102 ? 6.936 -6.668 16.829 1.00 67.12 102 ASP A N 1
ATOM 810 C CA . ASP A 1 102 ? 7.119 -5.963 15.570 1.00 67.12 102 ASP A CA 1
ATOM 811 C C . ASP A 1 102 ? 6.821 -4.485 15.784 1.00 67.12 102 ASP A C 1
ATOM 813 O O . ASP A 1 102 ? 5.689 -4.046 15.995 1.00 67.12 102 ASP A O 1
ATOM 817 N N . THR A 1 103 ? 7.879 -3.686 15.752 1.00 73.44 103 THR A N 1
ATOM 818 C CA . THR A 1 103 ? 7.748 -2.235 15.792 1.00 73.44 103 THR A CA 1
ATOM 819 C C . THR A 1 103 ? 7.287 -1.745 14.422 1.00 73.44 103 THR A C 1
ATOM 821 O O . THR A 1 103 ? 7.700 -2.292 13.398 1.00 73.44 103 THR A O 1
ATOM 824 N N . ILE A 1 104 ? 6.502 -0.662 14.375 1.00 73.19 104 ILE A N 1
ATOM 825 C CA . ILE A 1 104 ? 6.066 -0.035 13.111 1.00 73.19 104 ILE A CA 1
ATOM 826 C C . ILE A 1 104 ? 7.273 0.221 12.189 1.00 73.19 104 ILE A C 1
ATOM 828 O O . ILE A 1 104 ? 7.217 -0.057 10.994 1.00 73.19 104 ILE A O 1
ATOM 832 N N . SER A 1 105 ? 8.400 0.658 12.759 1.00 73.00 105 SER A N 1
ATOM 833 C CA . SER A 1 105 ? 9.658 0.859 12.034 1.00 73.00 105 SER A CA 1
ATOM 834 C C . SER A 1 105 ? 10.225 -0.425 11.416 1.00 73.00 105 SER A C 1
ATOM 836 O O . SER A 1 105 ? 10.716 -0.375 10.293 1.00 73.00 105 SER A O 1
ATOM 838 N N . GLY A 1 106 ? 10.126 -1.562 12.115 1.00 76.38 106 GLY A N 1
ATOM 839 C CA . GLY A 1 106 ? 10.609 -2.868 11.651 1.00 76.38 106 GLY A CA 1
ATOM 840 C C . GLY A 1 106 ? 9.780 -3.419 10.489 1.00 76.38 106 GLY A C 1
ATOM 841 O O . GLY A 1 106 ? 10.327 -3.884 9.487 1.00 76.38 106 GLY A O 1
ATOM 842 N N . LEU A 1 107 ? 8.455 -3.268 10.572 1.00 77.19 107 LEU A N 1
ATOM 843 C CA . LEU A 1 107 ? 7.551 -3.620 9.478 1.00 77.19 107 LEU A CA 1
ATOM 844 C C . LEU A 1 107 ? 7.836 -2.759 8.246 1.00 77.19 107 LEU A C 1
ATOM 846 O O . LEU A 1 107 ? 7.997 -3.290 7.150 1.00 77.19 107 LEU A O 1
ATOM 850 N N . ILE A 1 108 ? 7.967 -1.439 8.414 1.00 78.81 108 ILE A N 1
ATOM 851 C CA . ILE A 1 108 ? 8.288 -0.532 7.304 1.00 78.81 108 ILE A CA 1
ATOM 852 C C . ILE A 1 108 ? 9.624 -0.913 6.660 1.00 78.81 108 ILE A C 1
ATOM 854 O O . ILE A 1 108 ? 9.695 -0.970 5.434 1.00 78.81 108 ILE A O 1
ATOM 858 N N . SER A 1 109 ? 10.665 -1.216 7.444 1.00 79.50 109 SER A N 1
ATOM 859 C CA . SER A 1 109 ? 11.946 -1.653 6.880 1.00 79.50 109 SER A CA 1
ATOM 860 C C . SER A 1 109 ? 11.824 -2.950 6.083 1.00 79.50 109 SER A C 1
ATOM 862 O O . SER A 1 109 ? 12.384 -3.020 4.994 1.00 79.50 109 SER A O 1
ATOM 864 N N . MET A 1 110 ? 11.029 -3.917 6.552 1.00 78.94 110 MET A N 1
ATOM 865 C CA . MET A 1 110 ? 10.779 -5.170 5.834 1.00 78.94 110 MET A CA 1
ATOM 866 C C . MET A 1 110 ? 10.078 -4.920 4.491 1.00 78.94 110 MET A C 1
ATOM 868 O O . MET A 1 110 ? 10.513 -5.428 3.460 1.00 78.94 110 MET A O 1
ATOM 872 N N . TRP A 1 111 ? 9.034 -4.085 4.466 1.00 77.31 111 TRP A N 1
ATOM 873 C CA . TRP A 1 111 ? 8.344 -3.721 3.222 1.00 77.31 111 TRP A CA 1
ATOM 874 C C . TRP A 1 111 ? 9.253 -2.951 2.254 1.00 77.31 111 TRP A C 1
ATOM 876 O O . TRP A 1 111 ? 9.215 -3.183 1.046 1.00 77.31 111 TRP A O 1
ATOM 886 N N . VAL A 1 112 ? 10.099 -2.056 2.772 1.00 79.19 112 VAL A N 1
ATOM 887 C CA . VAL A 1 112 ? 11.080 -1.306 1.973 1.00 79.19 112 VAL A CA 1
ATOM 888 C C . VAL A 1 112 ? 12.159 -2.231 1.407 1.00 79.19 112 VAL A C 1
ATOM 890 O O . VAL A 1 112 ? 12.567 -2.063 0.260 1.00 79.19 112 VAL A O 1
ATOM 893 N N . GLU A 1 113 ? 12.618 -3.216 2.170 1.00 79.56 113 GLU A N 1
ATOM 894 C CA . GLU A 1 113 ? 13.587 -4.214 1.718 1.00 79.56 113 GLU A CA 1
ATOM 895 C C . GLU A 1 113 ? 12.994 -5.140 0.649 1.00 79.56 113 GLU A C 1
ATOM 897 O O . GLU A 1 113 ? 13.627 -5.394 -0.382 1.00 79.56 113 GLU A O 1
ATOM 902 N N . LEU A 1 114 ? 11.733 -5.545 0.821 1.00 76.12 114 LEU A N 1
ATOM 903 C CA . LEU A 1 114 ? 10.988 -6.306 -0.180 1.00 76.12 114 LEU A CA 1
ATOM 904 C C . LEU A 1 114 ? 10.848 -5.512 -1.489 1.00 76.12 114 LEU A C 1
ATOM 906 O O . LEU A 1 114 ? 11.068 -6.052 -2.577 1.00 76.12 114 LEU A O 1
ATOM 910 N N . ALA A 1 115 ? 10.561 -4.210 -1.378 1.00 75.81 115 ALA A N 1
ATOM 911 C CA . ALA A 1 115 ? 10.458 -3.302 -2.515 1.00 75.81 115 ALA A CA 1
ATOM 912 C C . ALA A 1 115 ? 11.803 -3.077 -3.224 1.00 75.81 115 ALA A C 1
ATOM 914 O O . ALA A 1 115 ? 11.844 -2.989 -4.450 1.00 75.81 115 ALA A O 1
ATOM 915 N N . ARG A 1 116 ? 12.912 -3.013 -2.474 1.00 72.38 116 ARG A N 1
ATOM 916 C CA . ARG A 1 116 ? 14.270 -2.915 -3.039 1.00 72.38 116 ARG A CA 1
ATOM 917 C C . ARG A 1 116 ? 14.663 -4.185 -3.785 1.00 72.38 116 ARG A C 1
ATOM 919 O O . ARG A 1 116 ? 15.252 -4.092 -4.857 1.00 72.38 116 ARG A O 1
ATOM 926 N N . THR A 1 117 ? 14.307 -5.346 -3.242 1.00 78.94 117 THR A N 1
ATOM 927 C CA . THR A 1 117 ? 14.617 -6.651 -3.839 1.00 78.94 117 THR A CA 1
ATOM 928 C C . THR A 1 117 ? 13.857 -6.876 -5.151 1.00 78.94 117 THR A C 1
ATOM 930 O O . THR A 1 117 ? 14.429 -7.383 -6.111 1.00 78.94 117 THR A O 1
ATOM 933 N N . HIS A 1 118 ? 12.596 -6.434 -5.239 1.00 79.25 118 HIS A N 1
ATOM 934 C CA . HIS A 1 118 ? 11.727 -6.647 -6.406 1.00 79.25 118 HIS A CA 1
ATOM 935 C C . HIS A 1 118 ? 11.341 -5.341 -7.106 1.00 79.25 118 HIS A C 1
ATOM 937 O O . HIS A 1 118 ? 10.179 -5.119 -7.456 1.00 79.25 118 HIS A O 1
ATOM 943 N N . ILE A 1 119 ? 12.323 -4.467 -7.339 1.00 74.31 119 ILE A N 1
ATOM 944 C CA . ILE A 1 119 ? 12.076 -3.119 -7.871 1.00 74.31 119 ILE A CA 1
ATOM 945 C C . ILE A 1 119 ? 11.313 -3.130 -9.206 1.00 74.31 119 ILE A C 1
ATOM 947 O O . ILE A 1 119 ? 10.474 -2.267 -9.454 1.00 74.31 119 ILE A O 1
ATOM 951 N N . MET A 1 120 ? 11.542 -4.156 -10.031 1.00 69.38 120 MET A N 1
ATOM 952 C CA . MET A 1 120 ? 10.866 -4.359 -11.313 1.00 69.38 120 MET A CA 1
ATOM 953 C C . MET A 1 120 ? 9.349 -4.540 -11.144 1.00 69.38 120 MET A C 1
ATOM 955 O O . MET A 1 120 ? 8.565 -3.872 -11.819 1.00 69.38 120 MET A O 1
ATOM 959 N N . LEU A 1 121 ? 8.942 -5.402 -10.203 1.00 77.94 121 LEU A N 1
ATOM 960 C CA . LEU A 1 121 ? 7.536 -5.693 -9.912 1.00 77.94 121 LEU A CA 1
ATOM 961 C C . LEU A 1 121 ? 6.839 -4.475 -9.307 1.00 77.94 121 LEU A C 1
ATOM 963 O O . LEU A 1 121 ? 5.706 -4.157 -9.670 1.00 77.94 121 LEU A O 1
ATOM 967 N N . VAL A 1 122 ? 7.540 -3.747 -8.435 1.00 78.38 122 VAL A N 1
ATOM 968 C CA . VAL A 1 122 ? 7.023 -2.523 -7.814 1.00 78.38 122 VAL A CA 1
ATOM 969 C C . VAL A 1 122 ? 6.746 -1.456 -8.872 1.00 78.38 122 VAL A C 1
ATOM 971 O O . VAL A 1 122 ? 5.663 -0.874 -8.880 1.00 78.38 122 VAL A O 1
ATOM 974 N N . ILE A 1 123 ? 7.670 -1.235 -9.813 1.00 77.94 123 ILE A N 1
ATOM 975 C CA . ILE A 1 123 ? 7.474 -0.266 -10.901 1.00 77.94 123 ILE A CA 1
ATOM 976 C C . ILE A 1 123 ? 6.288 -0.675 -11.782 1.00 77.94 123 ILE A C 1
ATOM 978 O O . ILE A 1 123 ? 5.439 0.166 -12.085 1.00 77.94 123 ILE A O 1
ATOM 982 N N . SER A 1 124 ? 6.173 -1.955 -12.154 1.00 80.25 124 SER A N 1
ATOM 983 C CA . SER A 1 124 ? 5.042 -2.425 -12.964 1.00 80.25 124 SER A CA 1
ATOM 984 C C . SER A 1 124 ? 3.702 -2.322 -12.243 1.00 80.25 124 SER A C 1
ATOM 986 O O . SER A 1 124 ? 2.694 -1.981 -12.860 1.00 80.25 124 SER A O 1
ATOM 988 N N . MET A 1 125 ? 3.693 -2.551 -10.929 1.00 80.06 125 MET A N 1
ATOM 989 C CA . MET A 1 125 ? 2.507 -2.422 -10.091 1.00 80.06 125 MET A CA 1
ATOM 990 C C . MET A 1 125 ? 2.082 -0.953 -9.960 1.00 80.06 125 MET A C 1
ATOM 992 O O . MET A 1 125 ? 0.909 -0.637 -10.139 1.00 80.06 125 MET A O 1
ATOM 996 N N . ILE A 1 126 ? 3.026 -0.033 -9.726 1.00 81.12 126 ILE A N 1
ATOM 997 C CA . ILE A 1 126 ? 2.749 1.412 -9.673 1.00 81.12 126 ILE A CA 1
ATOM 998 C C . ILE A 1 126 ? 2.190 1.897 -11.013 1.00 81.12 126 ILE A C 1
ATOM 1000 O O . ILE A 1 126 ? 1.187 2.611 -11.043 1.00 81.12 126 ILE A O 1
ATOM 1004 N N . LEU A 1 127 ? 2.804 1.481 -12.123 1.00 81.25 127 LEU A N 1
ATOM 1005 C CA . LEU A 1 127 ? 2.350 1.820 -13.470 1.00 81.25 127 LEU A CA 1
ATOM 1006 C C . LEU A 1 127 ? 0.939 1.302 -13.745 1.00 81.25 127 LEU A C 1
ATOM 1008 O O . LEU A 1 127 ? 0.069 2.082 -14.135 1.00 81.25 127 LEU A O 1
ATOM 1012 N N . GLY A 1 128 ? 0.700 0.011 -13.501 1.00 83.56 128 GLY A N 1
ATOM 1013 C CA . GLY A 1 128 ? -0.614 -0.603 -13.658 1.00 83.56 128 GLY A CA 1
ATOM 1014 C C . GLY A 1 128 ? -1.665 0.138 -12.840 1.00 83.56 128 GLY A C 1
ATOM 1015 O O . GLY A 1 128 ? -2.662 0.598 -13.394 1.00 83.56 128 GLY A O 1
ATOM 1016 N N . PHE A 1 129 ? -1.395 0.362 -11.553 1.00 86.25 129 PHE A N 1
ATOM 1017 C CA . PHE A 1 129 ? -2.295 1.075 -10.650 1.00 86.25 129 PHE A CA 1
ATOM 1018 C C . PHE A 1 129 ? -2.608 2.494 -11.119 1.00 86.25 129 PHE A C 1
ATOM 1020 O O . PHE A 1 129 ? -3.771 2.885 -11.126 1.00 86.25 129 PHE A 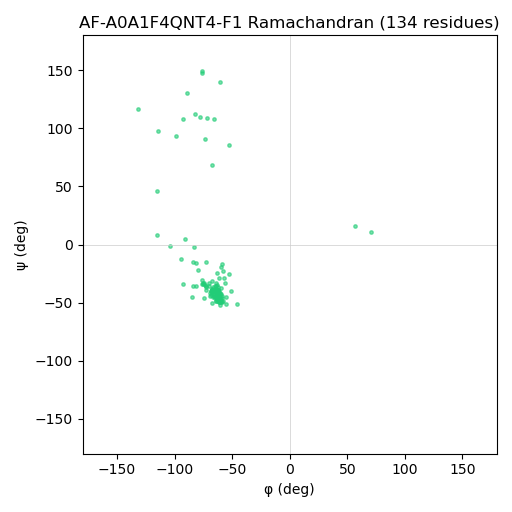O 1
ATOM 1027 N N . PHE A 1 130 ? -1.607 3.269 -11.539 1.00 83.06 130 PHE A N 1
ATOM 1028 C CA . PHE A 1 130 ? -1.820 4.658 -11.944 1.00 83.06 130 PHE A CA 1
ATOM 1029 C C . PHE A 1 130 ? -2.630 4.764 -13.239 1.00 83.06 130 PHE A C 1
ATOM 1031 O O . PHE A 1 130 ? -3.522 5.608 -13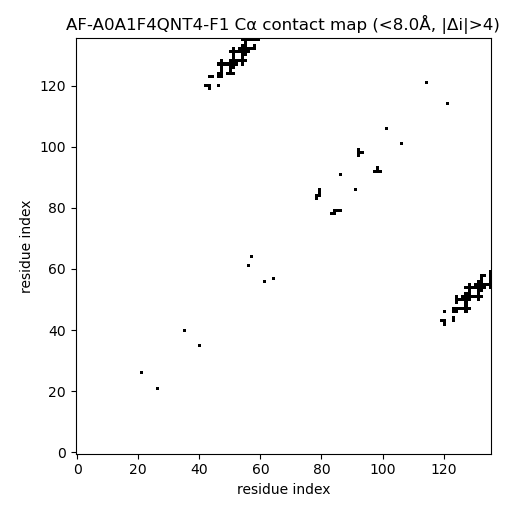.355 1.00 83.06 130 PHE A O 1
ATOM 1038 N N . ILE A 1 131 ? -2.361 3.877 -14.201 1.00 81.88 131 ILE A N 1
ATOM 1039 C CA . ILE A 1 131 ? -3.134 3.785 -15.441 1.00 81.88 131 ILE A CA 1
ATOM 1040 C C . ILE A 1 131 ? -4.572 3.365 -15.115 1.00 81.88 131 ILE A C 1
ATOM 1042 O O . ILE A 1 131 ? -5.512 4.033 -15.546 1.00 81.88 131 ILE A O 1
ATOM 1046 N N . GLY A 1 132 ? -4.750 2.326 -14.297 1.00 83.75 132 GLY A N 1
ATOM 1047 C CA . GLY A 1 132 ? -6.059 1.846 -13.853 1.00 83.75 132 GLY A CA 1
ATOM 1048 C C . GLY A 1 132 ? -6.857 2.928 -13.140 1.00 83.75 132 GLY A C 1
ATOM 1049 O O . GLY A 1 132 ? -7.995 3.204 -13.503 1.00 83.75 132 GLY A O 1
ATOM 1050 N N . TYR A 1 133 ? -6.227 3.619 -12.193 1.00 81.44 133 TYR A N 1
ATOM 1051 C CA . TYR A 1 133 ? -6.824 4.727 -11.460 1.00 81.44 133 TYR A CA 1
ATOM 1052 C C . TYR A 1 133 ? -7.158 5.913 -12.364 1.00 81.44 133 TYR A C 1
ATOM 1054 O O . TYR A 1 133 ? -8.134 6.606 -12.126 1.00 81.44 133 TYR A O 1
ATOM 1062 N N . LYS A 1 134 ? -6.400 6.195 -13.425 1.00 78.81 134 LYS A N 1
ATOM 1063 C CA . LYS A 1 134 ? -6.777 7.273 -14.351 1.00 78.81 134 LYS A CA 1
ATOM 1064 C C . LYS A 1 134 ? -7.977 6.879 -15.218 1.00 78.81 134 LYS A C 1
ATOM 1066 O O . LYS A 1 134 ? -8.828 7.737 -15.458 1.00 78.81 134 LYS A O 1
ATOM 1071 N N . VAL A 1 135 ? -8.020 5.624 -15.669 1.00 79.62 135 VAL A N 1
ATOM 1072 C CA . VAL A 1 135 ? -9.042 5.076 -16.578 1.00 79.62 135 VAL A CA 1
ATOM 1073 C C . VAL A 1 135 ? -10.376 4.781 -15.878 1.00 79.62 135 VAL A C 1
ATOM 1075 O O . VAL A 1 135 ? -11.416 4.941 -16.517 1.00 79.62 135 VAL A O 1
ATOM 1078 N N . GLY A 1 136 ? -10.353 4.364 -14.605 1.00 66.44 136 GLY A N 1
ATOM 1079 C CA . GLY A 1 136 ? -11.551 4.165 -13.763 1.00 66.44 136 GLY A CA 1
ATOM 1080 C C . GLY A 1 136 ? -12.324 5.439 -13.482 1.00 66.44 136 GLY A C 1
ATOM 1081 O O . GLY A 1 136 ? -13.431 5.353 -12.914 1.00 66.44 136 GLY A O 1
#

Foldseek 3Di:
DDPVVVVVVVVVVVVVVVVVVCVVVVCVVVVVPDPDDPVNVVLLVVLLQVLLQVLQCCLVCVPVVVVVVVVVVVVVVVCCVVVVDPDPPVVVCVVVVPDPPCDPVNVVVVVVVVCVVPVSSVVSSVNSNVNSNVVD

Mean predicted aligned error: 15.11 Å

Solvent-accessible surface area (backbone atoms only — not comparable to full-atom values): 7468 Å² total; per-residue (Å²): 137,63,74,67,60,59,53,52,54,51,50,52,63,45,50,61,48,52,53,50,47,49,67,74,46,69,51,77,65,50,63,76,71,47,88,70,52,74,68,58,53,53,50,34,50,50,43,16,51,53,24,17,54,51,19,21,50,40,56,70,36,42,68,60,52,52,52,49,53,51,50,52,53,52,50,51,55,51,36,38,75,67,67,79,41,84,77,59,64,67,58,53,28,65,75,68,68,55,53,98,80,62,44,74,68,55,53,51,49,51,55,52,50,53,43,65,75,40,46,68,49,50,52,30,27,52,51,18,21,53,52,17,36,71,75,66